Protein AF-A0A530BQU6-F1 (afdb_monomer_lite)

Secondary structure (DSSP, 8-state):
-PPP--HHHHHHHHHHHHHS-HHHHHHHHTS-HHHHH-

Structure (mmCIF, N/CA/C/O backbone):
data_AF-A0A530BQU6-F1
#
_entry.id   AF-A0A530BQU6-F1
#
loop_
_atom_site.group_PDB
_atom_site.id
_atom_site.type_symbol
_atom_site.label_atom_id
_atom_site.label_alt_id
_atom_site.label_comp_id
_atom_site.label_asym_id
_atom_site.label_entity_id
_atom_site.label_seq_id
_atom_site.pdbx_PDB_ins_code
_atom_site.Cartn_x
_atom_site.Cartn_y
_atom_site.Cartn_z
_atom_site.occupancy
_atom_site.B_iso_or_equiv
_atom_site.auth_seq_id
_atom_site.auth_comp_id
_atom_site.auth_asym_id
_atom_site.auth_atom_id
_atom_site.pdbx_PDB_model_num
ATOM 1 N N . MET A 1 1 ? -0.265 12.635 -27.001 1.00 74.56 1 MET A N 1
ATOM 2 C CA . MET A 1 1 ? 0.385 11.477 -26.348 1.00 74.56 1 MET A CA 1
ATOM 3 C C . MET A 1 1 ? -0.568 10.947 -25.286 1.00 74.56 1 MET A C 1
ATOM 5 O O . MET A 1 1 ? -1.081 11.761 -24.530 1.00 74.56 1 MET A O 1
ATOM 9 N N . LYS A 1 2 ? -0.896 9.648 -25.275 1.00 82.38 2 LYS A N 1
ATOM 10 C CA . LYS A 1 2 ? -1.809 9.061 -24.276 1.00 82.38 2 LYS A CA 1
ATOM 11 C C . LYS A 1 2 ? -0.981 8.628 -23.059 1.00 82.38 2 LYS A C 1
ATOM 13 O O . LYS A 1 2 ? 0.032 7.968 -23.281 1.00 82.38 2 LYS A O 1
ATOM 18 N N . PRO A 1 3 ? -1.355 8.993 -21.821 1.00 82.50 3 PRO A N 1
ATOM 19 C CA . PRO A 1 3 ? -0.622 8.536 -20.649 1.00 82.50 3 PRO A CA 1
ATOM 20 C C . PRO A 1 3 ? -0.676 7.009 -20.568 1.00 82.50 3 PRO A C 1
ATOM 22 O O . PRO A 1 3 ? -1.729 6.396 -20.768 1.00 82.50 3 PRO A O 1
ATOM 25 N N . THR A 1 4 ? 0.480 6.401 -20.325 1.00 89.12 4 THR A N 1
ATOM 26 C CA . THR A 1 4 ? 0.597 4.969 -20.060 1.00 89.12 4 THR A CA 1
ATOM 27 C C . THR A 1 4 ? 0.035 4.680 -18.678 1.00 89.12 4 THR A C 1
ATOM 29 O O . THR A 1 4 ? 0.387 5.353 -17.712 1.00 89.12 4 THR A O 1
ATOM 32 N N . LEU A 1 5 ? -0.846 3.686 -18.586 1.00 92.19 5 LEU A N 1
ATOM 33 C CA . LEU A 1 5 ? -1.346 3.215 -17.302 1.00 92.19 5 LEU A CA 1
ATOM 34 C C . LEU A 1 5 ? -0.280 2.341 -16.647 1.00 92.19 5 LEU A C 1
ATOM 36 O O . LEU A 1 5 ? 0.063 1.279 -17.168 1.00 92.19 5 LEU A O 1
ATOM 40 N N . ASP A 1 6 ? 0.233 2.801 -15.514 1.00 92.50 6 ASP A N 1
ATOM 41 C CA . ASP A 1 6 ? 1.172 2.042 -14.702 1.00 92.50 6 ASP A CA 1
ATOM 42 C C . ASP A 1 6 ? 0.418 0.954 -13.924 1.00 92.50 6 ASP A C 1
ATOM 44 O O . ASP A 1 6 ? -0.482 1.232 -13.127 1.00 92.50 6 ASP A O 1
ATOM 48 N N . SER A 1 7 ? 0.781 -0.304 -14.171 1.00 94.12 7 SER A N 1
ATOM 49 C CA . SER A 1 7 ? 0.147 -1.452 -13.522 1.00 94.12 7 SER A CA 1
ATOM 50 C C . SER A 1 7 ? 0.383 -1.483 -12.012 1.00 94.12 7 SER A C 1
ATOM 52 O O . SER A 1 7 ? -0.484 -1.964 -11.283 1.00 94.12 7 SER A O 1
ATOM 54 N N . ASP A 1 8 ? 1.500 -0.946 -11.524 1.00 92.88 8 ASP A N 1
ATOM 55 C CA . ASP A 1 8 ? 1.806 -0.908 -10.094 1.00 92.88 8 ASP A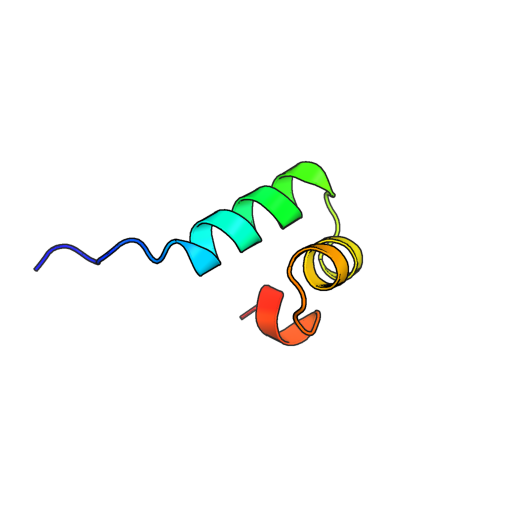 CA 1
ATOM 56 C 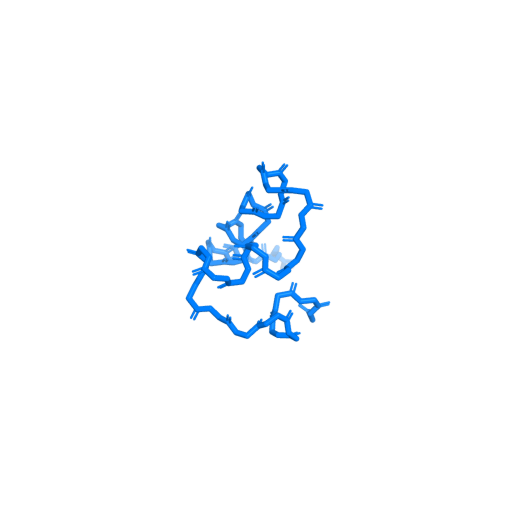C . ASP 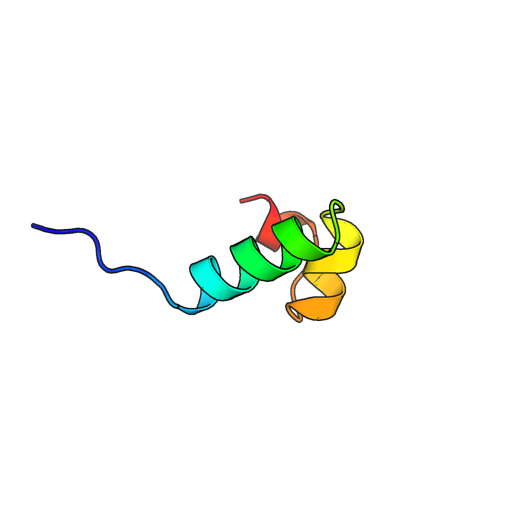A 1 8 ? 0.960 0.149 -9.381 1.00 92.88 8 ASP A C 1
ATOM 58 O O . ASP A 1 8 ? 0.467 -0.087 -8.271 1.00 92.88 8 ASP A O 1
ATOM 62 N N . LEU A 1 9 ? 0.686 1.276 -10.048 1.00 93.06 9 LEU A N 1
ATOM 63 C CA . LEU A 1 9 ? -0.282 2.263 -9.559 1.00 93.06 9 LEU A CA 1
ATOM 64 C C . LEU A 1 9 ? -1.699 1.685 -9.530 1.00 93.06 9 LEU A C 1
ATOM 66 O O . LEU A 1 9 ? -2.408 1.859 -8.542 1.00 93.06 9 LEU A O 1
ATOM 70 N N . LEU A 1 10 ? -2.100 0.937 -10.562 1.00 95.69 10 LEU A N 1
ATOM 71 C CA . LEU A 1 10 ? -3.412 0.284 -10.590 1.00 95.69 10 LEU A CA 1
ATOM 72 C C . LEU A 1 10 ? -3.564 -0.767 -9.480 1.00 95.69 10 LEU A C 1
ATOM 74 O O . LEU A 1 10 ? -4.601 -0.818 -8.822 1.00 95.69 10 LEU A O 1
ATOM 78 N N . ARG A 1 11 ? -2.531 -1.576 -9.219 1.00 95.88 11 ARG A N 1
ATOM 79 C CA . ARG A 1 11 ? -2.522 -2.533 -8.096 1.00 95.88 11 ARG A CA 1
ATOM 80 C C . ARG A 1 11 ? -2.612 -1.821 -6.749 1.00 95.88 11 ARG A C 1
ATOM 82 O O . ARG A 1 11 ? -3.373 -2.250 -5.885 1.00 95.88 11 ARG A O 1
ATOM 89 N N . THR A 1 12 ? -1.874 -0.722 -6.589 1.00 96.31 12 THR A N 1
ATOM 90 C CA . THR A 1 12 ? -1.914 0.113 -5.380 1.00 96.31 12 THR A CA 1
ATOM 91 C C . THR A 1 12 ? -3.314 0.696 -5.164 1.00 96.31 12 THR A C 1
ATOM 93 O O . THR A 1 12 ? -3.852 0.616 -4.062 1.00 96.31 12 THR A O 1
ATOM 96 N N . PHE A 1 13 ? -3.946 1.203 -6.225 1.00 96.50 13 PHE A N 1
ATOM 97 C CA . PHE A 1 13 ? -5.319 1.704 -6.189 1.00 96.50 13 PHE A CA 1
ATOM 98 C C . PHE A 1 13 ? -6.315 0.628 -5.738 1.00 96.50 13 PHE A C 1
ATOM 100 O O . PHE A 1 13 ? -7.108 0.870 -4.828 1.00 96.50 13 PHE A O 1
ATOM 107 N N . VAL A 1 14 ? -6.246 -0.574 -6.320 1.00 97.69 14 VAL A N 1
ATOM 108 C CA . VAL A 1 14 ? -7.106 -1.698 -5.916 1.00 97.69 14 VAL A CA 1
ATOM 109 C C . VAL A 1 14 ? -6.881 -2.056 -4.445 1.00 97.69 14 VAL A C 1
ATOM 111 O O . VAL A 1 14 ? -7.850 -2.196 -3.705 1.00 97.69 14 VAL A O 1
ATOM 114 N N . ALA A 1 15 ? -5.628 -2.112 -3.981 1.00 97.94 15 ALA A N 1
ATOM 115 C CA . ALA A 1 15 ? -5.323 -2.388 -2.577 1.00 97.94 15 ALA A CA 1
ATOM 116 C C . ALA A 1 15 ? -5.924 -1.339 -1.620 1.00 97.94 15 ALA A C 1
ATOM 118 O O . ALA A 1 15 ? -6.429 -1.697 -0.553 1.00 97.94 15 ALA A O 1
ATOM 119 N N . VAL A 1 16 ? -5.918 -0.054 -1.990 1.00 98.06 16 VAL A N 1
ATOM 120 C CA . VAL A 1 16 ? -6.585 1.008 -1.214 1.00 98.06 16 VAL A CA 1
ATOM 121 C C . VAL A 1 16 ? -8.101 0.821 -1.223 1.00 98.06 16 VAL A C 1
ATOM 123 O O . VAL A 1 16 ? -8.717 0.884 -0.161 1.00 98.06 16 VAL A O 1
ATOM 126 N N . ALA A 1 17 ? -8.701 0.548 -2.383 1.00 98.31 17 ALA A N 1
ATOM 127 C CA . ALA A 1 17 ? -10.146 0.357 -2.510 1.00 98.31 17 ALA A CA 1
ATOM 128 C C . ALA A 1 17 ? -10.660 -0.843 -1.694 1.00 98.31 17 ALA A C 1
ATOM 130 O O . ALA A 1 17 ? -11.709 -0.757 -1.064 1.00 98.31 17 ALA A O 1
ATOM 131 N N . GLU A 1 18 ? -9.909 -1.944 -1.665 1.00 98.25 18 GLU A N 1
ATOM 132 C CA . GLU A 1 18 ? -10.263 -3.149 -0.907 1.00 98.25 18 GLU A CA 1
ATOM 133 C C . GLU A 1 18 ? -10.100 -2.976 0.607 1.00 98.25 18 GLU A C 1
ATOM 135 O O . GLU A 1 18 ? -10.864 -3.542 1.387 1.00 98.25 18 GLU A O 1
ATOM 140 N N . THR A 1 19 ? -9.081 -2.233 1.042 1.00 97.94 19 THR A N 1
ATOM 141 C CA . THR A 1 19 ? -8.765 -2.088 2.473 1.00 97.94 19 THR A CA 1
ATOM 142 C C . THR A 1 19 ? -9.446 -0.888 3.124 1.00 97.94 19 THR A C 1
ATOM 144 O O . THR A 1 19 ? -9.605 -0.876 4.346 1.00 97.94 19 THR A O 1
ATOM 147 N N . GLY A 1 20 ? -9.787 0.145 2.346 1.00 97.69 20 GLY A N 1
ATOM 148 C CA . GLY A 1 20 ? -10.278 1.431 2.844 1.00 97.69 20 GLY A CA 1
ATOM 149 C C . GLY A 1 20 ? -9.283 2.173 3.747 1.00 97.69 20 GLY A C 1
ATOM 150 O O . GLY A 1 20 ? -9.673 3.091 4.464 1.00 97.69 20 GLY A O 1
ATOM 151 N N . ASN A 1 21 ? -8.009 1.762 3.778 1.00 97.44 21 ASN A N 1
ATOM 152 C CA . ASN A 1 21 ? -7.010 2.285 4.704 1.00 97.44 21 ASN A CA 1
ATOM 153 C C . ASN A 1 21 ? -5.610 2.278 4.075 1.00 9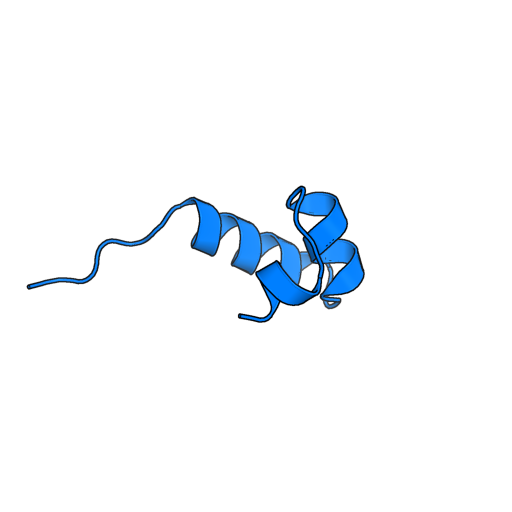7.44 21 ASN A C 1
ATOM 155 O O . ASN A 1 21 ? -5.085 1.230 3.707 1.00 97.44 21 ASN A O 1
ATOM 159 N N . PHE A 1 22 ? -4.973 3.448 4.022 1.00 96.94 22 PHE A N 1
ATOM 160 C CA . PHE A 1 22 ? -3.672 3.627 3.373 1.00 96.94 22 PHE A CA 1
ATOM 161 C C . PHE A 1 22 ? -2.529 2.846 4.034 1.00 96.94 22 PHE A C 1
ATOM 163 O O . PHE A 1 22 ? -1.641 2.370 3.332 1.00 96.94 22 PHE A O 1
ATOM 170 N N . THR A 1 23 ? -2.546 2.670 5.357 1.00 97.81 23 THR A N 1
ATOM 171 C CA . THR A 1 23 ? -1.527 1.881 6.063 1.00 97.81 23 THR A CA 1
ATOM 172 C C . THR A 1 23 ? -1.630 0.403 5.686 1.00 97.81 23 THR A C 1
ATOM 174 O O . THR A 1 23 ? -0.641 -0.191 5.267 1.00 97.81 23 THR A O 1
ATOM 177 N N . LYS A 1 24 ? -2.839 -0.172 5.727 1.00 98.12 24 LYS A N 1
ATOM 178 C CA . LYS A 1 24 ? -3.074 -1.575 5.338 1.00 98.12 24 LYS A CA 1
ATOM 179 C C . LYS A 1 24 ? -2.831 -1.820 3.846 1.00 98.12 24 LYS A C 1
ATOM 181 O O . LYS A 1 24 ? -2.306 -2.862 3.461 1.00 98.12 24 LYS A O 1
ATOM 186 N N . ALA A 1 25 ? -3.193 -0.860 2.995 1.00 98.19 25 ALA A N 1
ATOM 187 C CA . ALA A 1 25 ? -2.908 -0.929 1.566 1.00 98.19 25 ALA A CA 1
ATOM 188 C C . ALA A 1 25 ? -1.399 -0.961 1.289 1.00 98.19 25 ALA A C 1
ATOM 190 O O . ALA A 1 25 ? -0.954 -1.714 0.428 1.00 98.19 25 ALA A O 1
ATOM 191 N N . ALA A 1 26 ? -0.612 -0.183 2.035 1.00 97.38 26 ALA A N 1
ATOM 192 C CA . ALA A 1 26 ? 0.837 -0.132 1.891 1.00 97.38 26 ALA A CA 1
ATOM 193 C C . ALA A 1 26 ? 1.524 -1.439 2.302 1.00 97.38 26 ALA A C 1
ATOM 195 O O . ALA A 1 26 ? 2.400 -1.912 1.578 1.00 97.38 26 ALA A O 1
ATOM 196 N N . GLU A 1 27 ? 1.058 -2.078 3.379 1.00 97.38 27 GLU A N 1
ATOM 197 C CA . GLU A 1 27 ? 1.487 -3.432 3.755 1.00 97.38 27 GLU A CA 1
ATOM 198 C C . GLU A 1 27 ? 1.209 -4.437 2.625 1.00 97.38 27 GLU A C 1
ATOM 200 O O . GLU A 1 27 ? 2.101 -5.184 2.227 1.00 97.38 27 GLU A O 1
ATOM 205 N N . LYS A 1 28 ? 0.000 -4.405 2.041 1.00 96.12 28 LYS A N 1
ATOM 206 C CA . LYS A 1 28 ? -0.387 -5.287 0.925 1.00 96.12 28 LYS A CA 1
ATOM 207 C C . LYS A 1 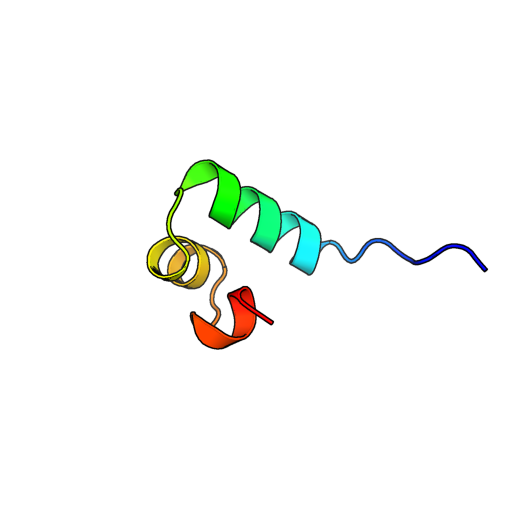28 ? 0.390 -4.999 -0.367 1.00 96.12 28 LYS A C 1
ATOM 209 O O . LYS A 1 28 ? 0.658 -5.920 -1.134 1.00 96.12 28 LYS A O 1
ATOM 214 N N . ALA A 1 29 ? 0.740 -3.739 -0.613 1.00 94.75 29 ALA A N 1
ATOM 215 C CA . ALA A 1 29 ? 1.489 -3.302 -1.788 1.00 94.75 29 ALA A CA 1
ATOM 216 C C . ALA A 1 29 ? 3.015 -3.445 -1.635 1.00 94.75 29 ALA A C 1
ATOM 218 O O . ALA A 1 29 ? 3.733 -3.220 -2.606 1.00 94.75 29 ALA A O 1
ATOM 219 N N . GLY A 1 30 ? 3.527 -3.788 -0.445 1.00 95.44 30 GLY A N 1
ATOM 220 C CA . GLY A 1 30 ? 4.968 -3.851 -0.177 1.00 95.44 30 GLY A CA 1
ATOM 221 C C . GLY A 1 30 ? 5.657 -2.483 -0.251 1.00 95.44 30 GLY A C 1
ATOM 222 O O . GLY A 1 30 ?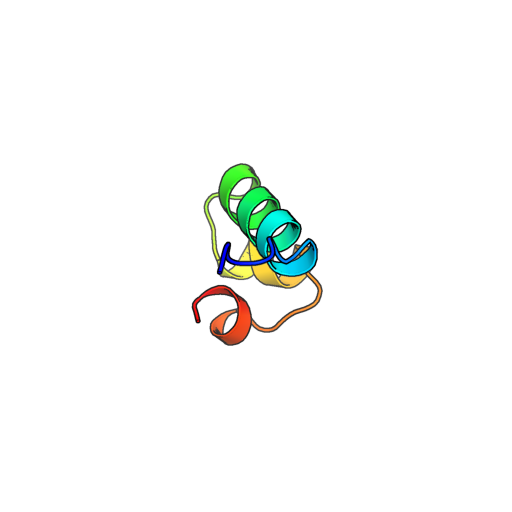 6.798 -2.385 -0.700 1.00 95.44 30 GLY A O 1
ATOM 223 N N . ARG A 1 31 ? 4.957 -1.410 0.142 1.00 95.12 31 ARG A N 1
ATOM 224 C CA . ARG A 1 31 ? 5.435 -0.017 0.078 1.00 95.12 31 ARG A CA 1
ATOM 225 C C . ARG A 1 31 ? 5.287 0.667 1.434 1.00 95.12 31 ARG A C 1
ATOM 227 O O . ARG A 1 31 ? 4.609 0.171 2.329 1.00 95.12 31 ARG A O 1
ATOM 234 N N . THR A 1 32 ? 5.899 1.838 1.593 1.00 97.81 32 THR A N 1
ATOM 235 C CA . THR A 1 32 ? 5.585 2.702 2.738 1.00 97.81 32 THR A CA 1
ATOM 236 C C . THR A 1 32 ? 4.211 3.337 2.545 1.00 97.81 32 THR A C 1
ATOM 238 O O . THR A 1 32 ? 3.785 3.590 1.417 1.00 97.81 32 THR A O 1
ATOM 241 N N . GLN A 1 33 ? 3.527 3.659 3.645 1.00 97.00 33 GLN A N 1
ATOM 242 C CA . GLN A 1 33 ? 2.253 4.377 3.578 1.00 97.00 33 GLN A CA 1
ATOM 243 C C . GLN A 1 33 ? 2.391 5.710 2.825 1.00 97.00 33 GLN A C 1
ATOM 245 O O . GLN A 1 33 ? 1.554 6.020 1.980 1.00 97.00 33 GLN A O 1
ATOM 250 N N . SER A 1 34 ? 3.484 6.448 3.050 1.00 96.69 34 SER A N 1
ATOM 251 C CA . SER A 1 34 ? 3.777 7.691 2.328 1.00 96.69 34 SER A CA 1
ATOM 252 C C . SER A 1 34 ? 3.925 7.493 0.816 1.00 96.69 34 SER A C 1
ATOM 254 O O . SER A 1 34 ? 3.453 8.332 0.059 1.00 96.69 34 SER A O 1
ATOM 256 N N . ALA A 1 35 ? 4.509 6.380 0.360 1.00 94.69 35 ALA A N 1
ATOM 257 C CA . ALA A 1 35 ? 4.652 6.071 -1.064 1.00 94.69 35 ALA A CA 1
ATOM 258 C C . ALA A 1 35 ? 3.333 5.661 -1.740 1.00 94.69 35 ALA A C 1
ATOM 260 O O . ALA A 1 35 ? 3.249 5.693 -2.963 1.00 94.69 35 ALA A O 1
ATOM 261 N N . VAL A 1 36 ? 2.321 5.256 -0.966 1.00 95.19 36 VAL A N 1
ATOM 262 C CA . VAL A 1 36 ? 0.966 4.962 -1.465 1.00 95.19 36 VAL A CA 1
ATOM 263 C C . VAL A 1 36 ? 0.096 6.224 -1.537 1.00 95.19 36 VAL A C 1
ATOM 265 O O . VAL A 1 36 ? -0.866 6.254 -2.296 1.00 95.19 36 VAL A O 1
ATOM 268 N N . SER A 1 37 ? 0.414 7.263 -0.759 1.00 92.19 37 SER A N 1
ATOM 269 C CA . SER A 1 37 ? -0.327 8.536 -0.760 1.00 92.19 37 SER A CA 1
ATOM 270 C C . SER A 1 37 ? 0.159 9.567 -1.783 1.00 92.19 37 SER A C 1
ATOM 272 O O . SER A 1 37 ? -0.539 10.559 -1.979 1.00 92.19 37 SER A O 1
ATOM 274 N N . MET A 1 38 ? 1.341 9.363 -2.368 1.00 82.75 38 MET A N 1
ATOM 275 C CA . MET A 1 38 ? 1.949 10.253 -3.368 1.00 82.75 38 MET A CA 1
ATOM 276 C C . MET A 1 38 ? 1.483 9.935 -4.786 1.00 82.75 38 MET A C 1
ATOM 278 O O . MET A 1 38 ? 1.284 8.736 -5.086 1.00 82.75 38 MET A O 1
#

pLDDT: mean 94.33, std 5.29, range [74.56, 98.31]

Radius of gyration: 10.42 Å; chains: 1; bounding box: 16×17×32 Å

Foldseek 3Di:
DDDDDDVLLVQLVVLCVVPVDLCRSCVVSVHHSVVSVD

Sequence (38 aa):
MKPTLDSDLLRTFVAVAETGNFTKAAEKAGRTQSAVSM